Protein AF-A0A1C6GWC8-F1 (afdb_monomer)

Foldseek 3Di:
DDPVVPDDDDDDDAFEEEPPFAEDDPVSLVNLAPHPYYHAFAVAADPVCNVVCVVVGHHHPVRVVVSNVSND

pLDDT: mean 95.46, std 4.53, range [67.62, 98.56]

Radius of gyration: 17.75 Å; Cα contacts (8 Å, |Δi|>4): 99; chains: 1; bounding box: 36×17×55 Å

Sequence (72 aa):
MQPAQVLGAPRKGLSVVFSGDTAPCPYYLQAAHDADLLICDATYALPEQEDQARQWGHSTFGQSASLAAQAR

Secondary structure (DSSP, 8-state):
--GGGT--PPPPPP-EEE--S----HHHHHHHTT-SEEE----B-SGGGHHHHHHHT--BHHHHHHHHHHT-

Nearest PDB structures (foldseek):
  2fk6-assembly1_A-2  TM=9.295E-01  e=1.436E-03  Bacillus subtilis
  9ey0-assembly1_E  TM=9.236E-01  e=7.496E-03  Homo sapiens
  9ey1-assembly1_E  TM=9.065E-01  e=6.998E-03  Homo sapiens
  8z1g-assembly1_A  TM=8.716E-01  e=3.183E-02  Homo sapiens

Mean predicted aligned error: 3.74 Å

Solvent-accessible surface area (backbone atoms only — not comparable to full-atom values): 4334 Å² total; per-residue (Å²): 139,60,71,78,81,78,54,76,81,89,73,85,82,88,43,76,36,72,62,56,86,33,40,91,47,74,66,58,41,62,66,38,47,75,42,75,38,79,48,68,36,44,86,30,77,48,78,92,41,45,67,58,20,54,74,72,38,28,15,22,41,64,58,40,53,51,45,58,65,67,17,99

Structure (mmCIF, N/CA/C/O backbone):
data_AF-A0A1C6GWC8-F1
#
_entry.id   AF-A0A1C6GWC8-F1
#
loop_
_atom_site.group_PDB
_atom_site.id
_atom_site.type_symbol
_atom_site.label_atom_id
_atom_site.label_alt_id
_atom_site.label_comp_id
_atom_site.label_asym_id
_atom_site.label_entity_id
_atom_site.label_seq_i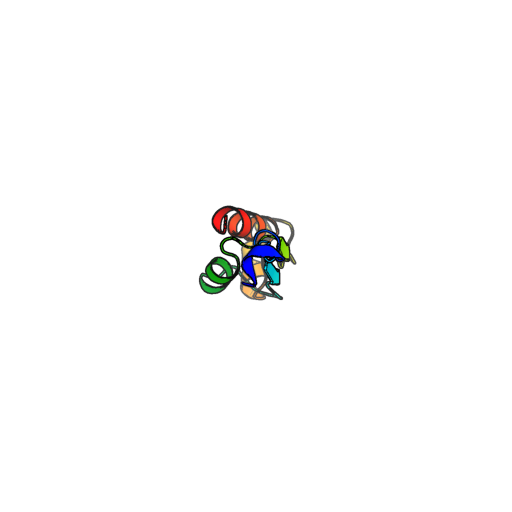d
_atom_site.pdbx_PDB_ins_code
_atom_site.Cartn_x
_atom_site.Cartn_y
_atom_site.Cartn_z
_atom_site.occupancy
_atom_site.B_iso_or_equiv
_atom_site.auth_seq_id
_atom_site.auth_comp_id
_atom_site.auth_asym_id
_atom_site.auth_atom_id
_atom_site.pdbx_PDB_model_num
ATOM 1 N N . MET A 1 1 ? -27.167 1.126 39.871 1.00 67.62 1 MET A N 1
ATOM 2 C CA . MET A 1 1 ? -26.071 1.816 39.160 1.00 67.62 1 MET A CA 1
ATOM 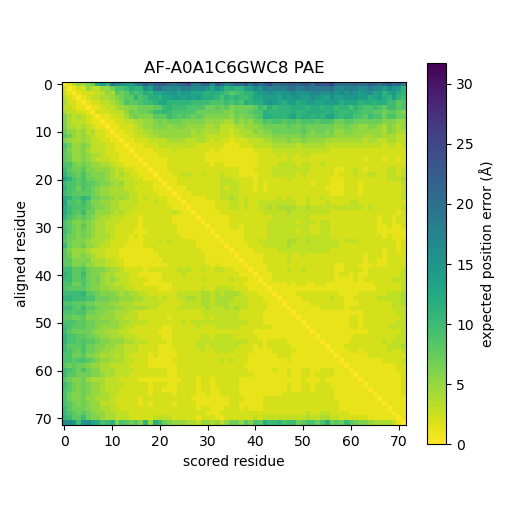3 C C . MET A 1 1 ? -25.925 1.176 37.792 1.00 67.62 1 MET A C 1
ATOM 5 O O . MET A 1 1 ? -25.814 -0.042 37.733 1.00 67.62 1 MET A O 1
ATOM 9 N N . GLN A 1 2 ? -26.005 1.958 36.716 1.00 88.56 2 GLN A N 1
ATOM 10 C CA . GLN A 1 2 ? -25.794 1.487 35.344 1.00 88.56 2 GLN A CA 1
ATOM 11 C C . GLN A 1 2 ? -24.378 1.860 34.874 1.00 88.56 2 GLN A C 1
ATOM 13 O O . GLN A 1 2 ? -23.918 2.954 35.204 1.00 88.56 2 GLN A O 1
ATOM 18 N N . PRO A 1 3 ? -23.695 1.014 34.076 1.00 83.38 3 PRO A N 1
ATOM 19 C CA . PRO A 1 3 ? -22.343 1.295 33.577 1.00 83.38 3 PRO A CA 1
ATOM 20 C C . PRO A 1 3 ? -22.204 2.660 32.886 1.00 83.38 3 PRO A C 1
ATOM 22 O O . PRO A 1 3 ? -21.204 3.348 33.064 1.00 83.38 3 PRO A O 1
ATOM 25 N N . ALA A 1 4 ? -23.242 3.105 32.174 1.00 86.88 4 ALA A N 1
ATOM 26 C CA . ALA A 1 4 ? -23.272 4.402 31.494 1.00 86.88 4 ALA A CA 1
ATOM 27 C C . ALA A 1 4 ? -23.133 5.621 32.432 1.00 86.88 4 ALA A C 1
ATOM 29 O O . ALA A 1 4 ? -22.851 6.716 31.966 1.00 86.88 4 ALA A O 1
ATOM 30 N N . GLN A 1 5 ? -23.319 5.452 33.745 1.00 92.19 5 GLN A N 1
ATOM 31 C CA . GLN A 1 5 ? -23.184 6.528 34.735 1.00 92.19 5 GLN A CA 1
ATOM 32 C C . GLN A 1 5 ? -21.729 6.760 35.177 1.00 92.19 5 GLN A C 1
ATOM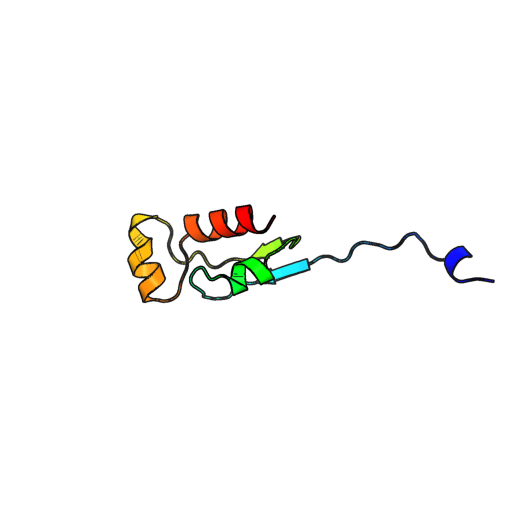 34 O O . GLN A 1 5 ? -21.461 7.729 35.882 1.00 92.19 5 GLN A O 1
ATOM 39 N N . VAL A 1 6 ? -20.805 5.864 34.808 1.00 92.88 6 VAL A N 1
ATOM 40 C CA . VAL A 1 6 ? -19.389 5.907 35.227 1.00 92.88 6 VAL A CA 1
ATOM 41 C C . VAL A 1 6 ? -18.399 5.714 34.076 1.00 92.88 6 VAL A C 1
ATOM 43 O O . VAL A 1 6 ? -17.203 5.930 34.253 1.00 92.88 6 VAL A O 1
ATOM 46 N N . LEU A 1 7 ? -18.875 5.312 32.896 1.00 91.88 7 LEU A N 1
ATOM 47 C CA . LEU A 1 7 ? -18.061 5.200 31.690 1.00 91.88 7 LEU A CA 1
ATOM 48 C C . LEU A 1 7 ? -18.134 6.497 30.875 1.00 91.88 7 LEU A C 1
ATOM 50 O O . LEU A 1 7 ? -19.192 7.110 30.753 1.00 91.88 7 LEU A O 1
ATOM 54 N N . GLY A 1 8 ? -17.001 6.905 30.300 1.00 90.62 8 GLY A N 1
ATOM 55 C CA . GLY A 1 8 ? -16.951 7.994 29.323 1.00 90.62 8 GLY A CA 1
ATOM 56 C C . GLY A 1 8 ? -17.525 7.587 27.962 1.00 90.62 8 GLY A C 1
ATOM 57 O O . GLY A 1 8 ? -17.893 6.432 27.741 1.00 90.62 8 GLY A O 1
ATOM 58 N N . ALA A 1 9 ? -17.566 8.538 27.027 1.00 92.44 9 ALA A N 1
ATOM 59 C CA . ALA A 1 9 ? -17.987 8.263 25.656 1.00 92.44 9 ALA A CA 1
ATOM 60 C C . ALA A 1 9 ? -17.100 7.180 24.999 1.00 92.44 9 ALA A C 1
ATOM 62 O O . ALA A 1 9 ? -15.893 7.129 25.272 1.00 92.44 9 ALA A O 1
ATOM 63 N N . PRO A 1 10 ? -17.660 6.338 24.111 1.00 91.44 10 PRO A N 1
ATOM 64 C CA . PRO A 1 10 ? -16.877 5.390 23.330 1.00 91.44 10 PRO A CA 1
ATOM 65 C C . PRO A 1 10 ? -15.752 6.093 22.567 1.00 91.44 10 PRO A C 1
ATOM 67 O O . PRO A 1 10 ? -15.946 7.160 21.983 1.00 91.44 10 PRO A O 1
ATOM 70 N N . ARG A 1 11 ? -14.568 5.482 22.556 1.00 94.62 11 ARG A N 1
ATOM 71 C CA . ARG A 1 11 ? -13.412 5.974 21.801 1.00 94.62 11 ARG A CA 1
ATOM 72 C C . ARG A 1 11 ? -13.308 5.187 20.499 1.00 94.62 11 ARG A C 1
ATOM 74 O O . ARG A 1 11 ? -13.359 3.959 20.539 1.00 94.62 11 ARG A O 1
ATOM 81 N N . LYS A 1 12 ? -13.139 5.877 19.365 1.00 94.50 12 LYS A N 1
ATOM 82 C CA . LYS A 1 12 ? -12.849 5.224 18.078 1.00 94.50 12 LYS A CA 1
ATOM 83 C C . LYS A 1 12 ? -11.542 4.428 18.215 1.00 94.50 12 LYS A C 1
ATOM 85 O O . LYS A 1 12 ? -10.561 4.956 18.741 1.00 94.50 12 LYS A O 1
ATOM 90 N N . GLY A 1 13 ? -11.543 3.172 17.770 1.00 96.06 13 GLY A N 1
ATOM 91 C CA . GLY A 1 13 ? -10.312 2.397 17.608 1.00 96.06 13 GLY A CA 1
ATOM 92 C C . GLY A 1 13 ? -9.471 2.937 16.449 1.00 96.06 13 GLY A C 1
ATOM 93 O O . GLY A 1 13 ? -10.011 3.581 15.5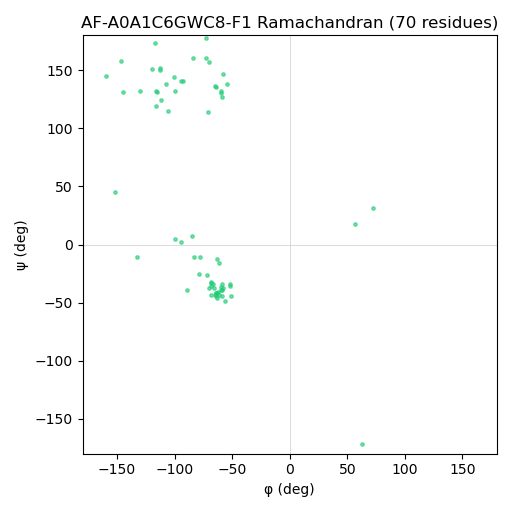53 1.00 96.06 13 GLY A O 1
ATOM 94 N N . LEU A 1 14 ? -8.164 2.673 16.478 1.00 97.50 14 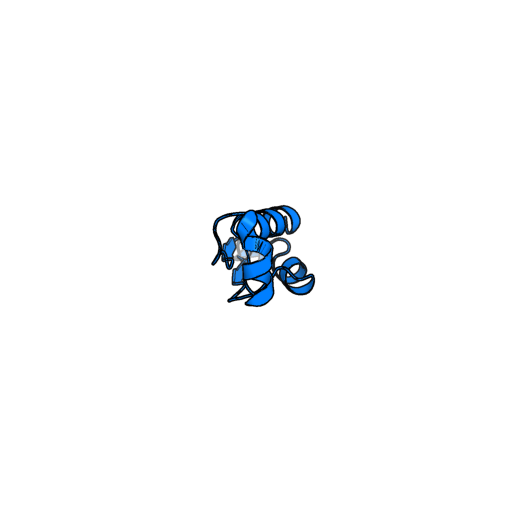LEU A N 1
ATOM 95 C CA . LEU A 1 14 ? -7.276 2.938 15.345 1.00 97.50 14 LEU A CA 1
ATOM 96 C C . LEU A 1 14 ? -7.137 1.680 14.489 1.00 97.50 14 LEU A C 1
ATOM 98 O O . LEU A 1 14 ? -7.021 0.573 15.020 1.00 97.50 14 LEU A O 1
ATOM 102 N N . SER A 1 15 ? -7.113 1.875 13.179 1.00 97.25 15 SER A N 1
ATOM 103 C CA . SER A 1 15 ? -6.910 0.845 12.166 1.00 97.25 15 SER A CA 1
ATOM 104 C C . SER A 1 15 ? -5.601 1.097 11.417 1.00 97.25 15 SER A C 1
ATOM 106 O O . SER A 1 15 ? -5.311 2.218 11.002 1.00 97.25 15 SER A O 1
ATOM 108 N N . VAL A 1 16 ? -4.784 0.053 11.276 1.00 97.81 16 VAL A N 1
ATOM 109 C CA . VAL A 1 16 ? -3.503 0.117 10.562 1.00 97.81 16 VAL A CA 1
ATOM 110 C C . VAL A 1 16 ? -3.443 -1.036 9.578 1.00 97.81 16 VAL A C 1
ATOM 112 O O . VAL A 1 16 ? -3.711 -2.179 9.949 1.00 97.81 16 VAL A O 1
ATOM 115 N N . VAL A 1 17 ? -3.071 -0.736 8.338 1.00 97.81 17 VAL A N 1
ATOM 116 C CA . VAL A 1 17 ? -2.944 -1.719 7.260 1.00 97.81 17 VAL A CA 1
ATOM 117 C C . VAL A 1 17 ? -1.493 -1.777 6.814 1.00 97.81 17 VAL A C 1
ATOM 119 O O . VAL A 1 17 ? -0.863 -0.747 6.584 1.00 97.81 17 VAL A O 1
ATOM 122 N N . PHE A 1 18 ? -0.967 -2.993 6.695 1.00 97.19 18 PHE A N 1
ATOM 123 C CA . PHE A 1 18 ? 0.357 -3.273 6.153 1.00 97.19 18 PHE A CA 1
ATOM 124 C C . PHE A 1 18 ? 0.181 -4.093 4.879 1.00 97.19 18 PHE A C 1
ATOM 126 O O . PHE A 1 18 ? -0.401 -5.176 4.934 1.00 97.19 18 PHE A O 1
ATOM 133 N N . SER A 1 19 ? 0.641 -3.581 3.739 1.00 95.50 19 SER A N 1
ATOM 134 C CA . SER A 1 19 ? 0.460 -4.273 2.456 1.00 95.50 19 SER A CA 1
ATOM 135 C C . SER A 1 19 ? 1.280 -5.559 2.355 1.00 95.50 19 SER A C 1
ATOM 137 O O . SER A 1 19 ? 0.852 -6.501 1.696 1.00 95.50 19 SER A O 1
ATOM 139 N N . GLY A 1 20 ? 2.463 -5.580 2.984 1.00 95.75 20 GLY A N 1
ATOM 140 C CA . GLY A 1 20 ? 3.536 -6.490 2.585 1.00 95.75 20 GLY A CA 1
ATOM 141 C C . GLY A 1 20 ? 4.009 -6.208 1.158 1.00 95.75 20 GLY A C 1
ATOM 142 O O . GLY A 1 20 ? 3.585 -5.226 0.548 1.00 95.75 20 GLY A O 1
ATOM 143 N N . ASP A 1 21 ? 4.864 -7.077 0.633 1.00 96.75 21 ASP A N 1
ATOM 144 C CA . ASP A 1 21 ? 5.300 -7.018 -0.762 1.00 96.75 21 ASP A CA 1
ATOM 145 C C . ASP A 1 21 ? 4.132 -7.425 -1.665 1.00 96.75 21 ASP A C 1
ATOM 147 O O . ASP A 1 21 ? 3.642 -8.557 -1.592 1.00 96.75 21 ASP A O 1
ATOM 151 N N . THR A 1 22 ? 3.632 -6.487 -2.470 1.00 95.94 22 THR A N 1
ATOM 152 C CA . THR A 1 22 ? 2.491 -6.745 -3.353 1.00 95.94 22 THR A CA 1
ATOM 153 C C . THR A 1 22 ? 2.423 -5.733 -4.487 1.00 95.94 22 THR A C 1
ATOM 155 O O . THR A 1 22 ? 2.655 -4.538 -4.307 1.00 95.94 22 THR A O 1
ATOM 158 N N . ALA A 1 23 ? 1.986 -6.198 -5.656 1.00 96.38 23 ALA A N 1
ATOM 159 C CA . ALA A 1 23 ? 1.463 -5.332 -6.702 1.00 96.38 23 ALA A CA 1
ATOM 160 C C . ALA A 1 23 ? 0.066 -4.804 -6.308 1.00 96.38 23 ALA A C 1
ATOM 162 O O . ALA A 1 23 ? -0.615 -5.417 -5.470 1.00 96.38 23 ALA A O 1
ATOM 163 N N . PRO A 1 24 ? -0.418 -3.712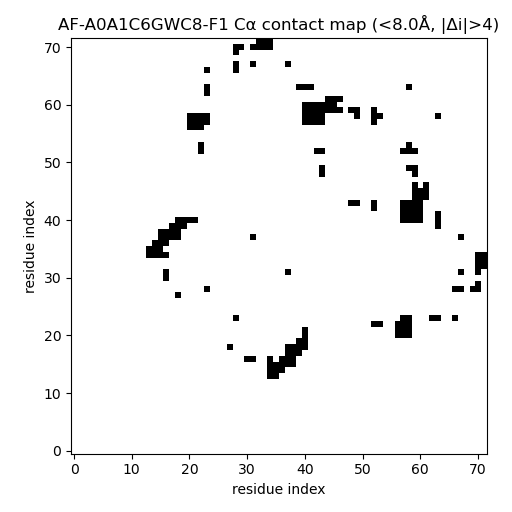 -6.926 1.00 95.12 24 PRO A N 1
ATOM 164 C CA . PRO A 1 24 ? -1.771 -3.225 -6.687 1.00 95.12 24 PRO A CA 1
ATOM 165 C C . PRO A 1 24 ? -2.811 -4.288 -7.051 1.00 95.12 24 PRO A C 1
ATOM 167 O O . PRO A 1 24 ? -2.786 -4.853 -8.146 1.00 95.12 24 PRO A O 1
ATOM 170 N N . CYS A 1 25 ? -3.752 -4.552 -6.145 1.00 94.12 25 CYS A N 1
ATOM 171 C CA . CYS A 1 25 ? -4.837 -5.499 -6.386 1.00 94.12 25 CYS A CA 1
ATOM 172 C C . CYS A 1 25 ? -6.140 -5.074 -5.682 1.00 94.12 25 CYS A C 1
ATOM 174 O O . CYS A 1 25 ? -6.094 -4.327 -4.700 1.00 94.12 25 CYS A O 1
ATOM 176 N N . PRO A 1 26 ? -7.314 -5.559 -6.139 1.00 94.50 26 PRO A N 1
ATOM 177 C CA . PRO A 1 26 ? -8.604 -5.158 -5.570 1.00 94.50 26 PRO A CA 1
ATOM 178 C C . PRO A 1 26 ? -8.748 -5.476 -4.077 1.00 94.50 26 PRO A C 1
ATOM 180 O O . PRO A 1 26 ? -9.316 -4.687 -3.328 1.00 94.50 26 PRO A O 1
ATOM 183 N N . TYR A 1 27 ? -8.202 -6.610 -3.630 1.00 92.88 27 TYR A N 1
ATOM 184 C CA . TYR A 1 27 ? -8.270 -7.007 -2.223 1.00 92.88 27 TYR A CA 1
ATOM 185 C C . TYR A 1 27 ? -7.432 -6.090 -1.325 1.00 92.88 27 TYR A C 1
ATOM 187 O O . TYR A 1 27 ? -7.847 -5.769 -0.215 1.00 92.88 27 TYR A O 1
ATOM 195 N N . TYR A 1 28 ? -6.285 -5.617 -1.820 1.00 93.94 28 TYR A N 1
ATOM 196 C CA . TYR A 1 28 ? -5.466 -4.652 -1.093 1.00 93.94 28 TYR A CA 1
ATOM 197 C C . TYR A 1 28 ? -6.202 -3.315 -0.923 1.00 93.94 28 TYR A C 1
ATOM 199 O O . TYR A 1 28 ? -6.250 -2.784 0.185 1.00 93.94 28 TYR A O 1
ATOM 207 N N . LEU A 1 29 ? -6.866 -2.824 -1.976 1.00 95.62 29 LEU A N 1
ATOM 208 C CA . LEU A 1 29 ? -7.708 -1.627 -1.882 1.00 95.62 29 LEU A CA 1
ATOM 209 C C . LEU A 1 29 ? -8.838 -1.804 -0.853 1.00 95.62 29 LEU A C 1
ATOM 211 O O . LEU A 1 29 ? -9.056 -0.926 -0.024 1.00 95.62 29 LEU A O 1
ATOM 215 N N . GLN A 1 30 ? -9.516 -2.956 -0.861 1.00 96.25 30 GLN A N 1
ATOM 216 C CA . GLN A 1 30 ? -10.567 -3.261 0.112 1.00 96.25 30 GLN A CA 1
ATOM 217 C C . GLN A 1 30 ? -10.033 -3.306 1.551 1.00 96.25 30 GLN A C 1
ATOM 219 O O . GLN A 1 30 ? -10.687 -2.806 2.461 1.00 96.25 30 GLN A O 1
ATOM 224 N N . ALA A 1 31 ? -8.854 -3.894 1.761 1.00 95.69 31 ALA A N 1
ATOM 225 C CA . ALA A 1 31 ? -8.230 -3.960 3.077 1.00 95.69 31 ALA A CA 1
ATOM 226 C C . ALA A 1 31 ? -7.804 -2.577 3.595 1.00 95.69 31 ALA A C 1
ATOM 228 O O . ALA A 1 31 ? -7.865 -2.346 4.797 1.00 95.69 31 ALA A O 1
ATOM 229 N N . ALA A 1 32 ? -7.387 -1.673 2.703 1.00 97.12 32 ALA A N 1
ATOM 230 C CA . ALA A 1 32 ? -6.951 -0.318 3.038 1.00 97.12 32 ALA A CA 1
ATOM 231 C C . ALA A 1 32 ? -8.102 0.670 3.311 1.00 97.12 32 ALA A C 1
ATOM 233 O O . ALA A 1 32 ? -7.834 1.777 3.778 1.00 97.12 32 ALA A O 1
ATOM 234 N N . HIS A 1 33 ? -9.352 0.295 3.020 1.00 97.25 33 HIS A N 1
ATOM 235 C CA . HIS A 1 33 ? -10.506 1.191 3.098 1.00 97.25 33 HIS A CA 1
ATOM 236 C C . HIS A 1 33 ? -10.697 1.775 4.507 1.00 97.25 33 HIS A C 1
ATOM 238 O O . HIS A 1 33 ? -10.805 1.028 5.481 1.00 97.25 33 HIS A O 1
ATOM 244 N N . ASP A 1 34 ? -10.783 3.105 4.605 1.00 96.62 34 ASP A N 1
ATOM 245 C CA . ASP A 1 34 ? -10.942 3.874 5.852 1.00 96.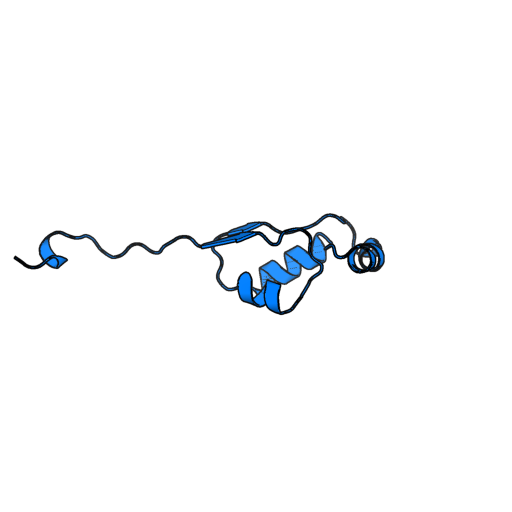62 34 ASP A CA 1
ATOM 246 C C . ASP A 1 34 ? -9.853 3.628 6.918 1.00 96.62 34 ASP A C 1
ATOM 248 O O . ASP A 1 34 ? -10.040 3.959 8.097 1.00 96.62 34 ASP A O 1
ATOM 252 N N . ALA A 1 35 ? -8.702 3.067 6.529 1.00 97.44 35 ALA A N 1
ATOM 253 C CA . ALA A 1 35 ? -7.598 2.848 7.452 1.00 97.44 35 ALA A CA 1
ATOM 254 C C . ALA A 1 35 ? -7.052 4.185 7.984 1.00 97.44 35 ALA A C 1
ATOM 256 O O . ALA A 1 35 ? -6.801 5.122 7.225 1.00 97.44 35 ALA A O 1
ATOM 257 N N . ASP A 1 36 ? -6.802 4.270 9.294 1.00 97.56 36 ASP A N 1
ATOM 258 C CA . ASP A 1 36 ? -6.215 5.474 9.898 1.00 97.56 36 ASP A CA 1
ATOM 259 C C . ASP A 1 36 ? -4.728 5.629 9.520 1.00 97.56 36 ASP A C 1
ATOM 261 O O . ASP A 1 36 ? -4.201 6.743 9.497 1.00 97.56 36 ASP A O 1
ATOM 265 N N . LEU A 1 37 ? -4.050 4.516 9.217 1.00 97.00 37 LEU A N 1
ATOM 266 C CA . LEU A 1 37 ? -2.681 4.483 8.708 1.00 97.00 37 LEU A CA 1
ATOM 267 C C . LEU A 1 37 ? -2.492 3.333 7.712 1.00 97.00 37 LEU A C 1
ATOM 269 O O . LEU A 1 37 ? -2.785 2.176 8.016 1.00 97.00 37 LEU A O 1
ATOM 273 N N . LEU A 1 38 ? -1.906 3.650 6.559 1.00 97.06 38 LEU A N 1
ATOM 274 C CA . LEU A 1 38 ? -1.469 2.675 5.568 1.00 97.06 38 LEU A CA 1
ATOM 275 C C . LEU A 1 38 ? 0.060 2.650 5.476 1.00 97.06 38 LEU A C 1
ATOM 277 O O . LEU A 1 38 ? 0.690 3.667 5.189 1.00 97.06 38 LEU A O 1
ATOM 281 N N . ILE A 1 39 ? 0.642 1.469 5.671 1.00 97.44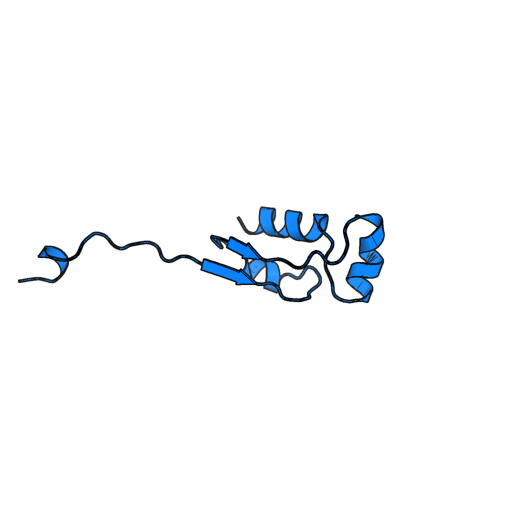 39 ILE A N 1
ATOM 282 C CA . ILE A 1 39 ? 2.045 1.166 5.391 1.00 97.44 39 ILE A CA 1
ATOM 283 C C . ILE A 1 39 ? 2.065 0.310 4.123 1.00 97.44 39 ILE A C 1
ATOM 285 O O . ILE A 1 39 ? 1.509 -0.790 4.100 1.00 97.44 39 ILE A O 1
ATOM 289 N N . CYS A 1 40 ? 2.650 0.846 3.057 1.00 96.94 40 CYS A N 1
ATOM 290 C CA . CYS A 1 40 ? 2.564 0.290 1.710 1.00 96.94 40 CYS A CA 1
ATOM 291 C C . CYS A 1 40 ? 3.936 -0.092 1.147 1.00 96.94 40 CYS A C 1
ATOM 293 O O . CYS A 1 40 ? 4.944 0.537 1.473 1.00 96.94 40 CYS A O 1
ATOM 295 N N . ASP A 1 41 ? 3.948 -1.099 0.274 1.00 97.38 41 ASP A N 1
ATOM 296 C CA . ASP A 1 41 ? 5.070 -1.403 -0.606 1.00 97.38 41 ASP A CA 1
ATOM 297 C C . ASP A 1 41 ? 5.255 -0.252 -1.591 1.00 97.38 41 ASP A C 1
ATOM 299 O O . ASP A 1 41 ? 4.298 0.288 -2.140 1.00 97.38 41 ASP A O 1
ATOM 303 N N . ALA A 1 42 ? 6.501 0.133 -1.803 1.00 97.19 42 ALA A N 1
ATOM 304 C CA . ALA A 1 42 ? 6.899 1.103 -2.805 1.00 97.19 42 ALA A CA 1
ATOM 305 C C . ALA A 1 42 ? 8.337 0.810 -3.248 1.00 97.19 42 ALA A C 1
ATOM 307 O O . ALA A 1 42 ? 9.185 1.701 -3.303 1.00 97.19 42 ALA A O 1
ATOM 308 N N . THR A 1 43 ? 8.624 -0.468 -3.505 1.00 98.25 43 THR A N 1
ATOM 309 C CA . THR A 1 43 ? 9.948 -0.961 -3.908 1.00 98.25 43 THR A CA 1
ATOM 310 C C . THR A 1 43 ? 10.521 -0.185 -5.099 1.00 98.25 43 THR A C 1
ATOM 312 O O . THR A 1 43 ? 11.731 0.037 -5.172 1.00 98.25 43 THR A O 1
ATOM 315 N N . TYR A 1 44 ? 9.663 0.266 -6.018 1.00 98.38 44 TYR A N 1
ATOM 316 C CA . TYR A 1 44 ? 10.060 1.015 -7.209 1.00 98.38 44 TYR A CA 1
ATOM 317 C C . TYR A 1 44 ? 9.680 2.490 -7.114 1.00 98.38 44 TYR A C 1
ATOM 319 O O . TYR A 1 44 ? 8.585 2.850 -6.681 1.00 98.38 44 TYR A O 1
ATOM 327 N N . ALA A 1 45 ? 10.580 3.370 -7.551 1.00 97.31 45 ALA A N 1
ATOM 328 C CA . ALA A 1 45 ? 10.392 4.792 -7.326 1.00 97.31 45 ALA A CA 1
ATOM 329 C C . ALA A 1 45 ? 9.604 5.491 -8.437 1.00 97.31 45 ALA A C 1
ATOM 331 O O . ALA A 1 45 ? 8.789 6.376 -8.170 1.00 97.31 45 ALA A O 1
ATOM 332 N N . LEU A 1 46 ? 9.872 5.103 -9.682 1.00 98.06 46 LEU A N 1
ATOM 333 C CA . LEU A 1 46 ? 9.496 5.864 -10.865 1.00 98.06 46 LEU A CA 1
ATOM 334 C C . LEU A 1 46 ? 8.428 5.132 -11.697 1.00 98.06 46 LEU A C 1
ATOM 336 O O . LEU A 1 46 ? 8.419 3.898 -11.717 1.00 98.06 46 LEU A O 1
ATOM 340 N N . PRO A 1 47 ? 7.548 5.856 -12.415 1.00 97.50 47 PRO A N 1
ATOM 341 C CA . PRO A 1 47 ? 6.521 5.247 -13.266 1.00 97.50 47 PRO A CA 1
ATOM 342 C C . PRO A 1 47 ? 7.087 4.343 -14.370 1.00 97.50 47 PRO A C 1
ATOM 344 O O . PRO A 1 47 ? 6.506 3.309 -14.683 1.00 97.50 47 PRO A O 1
ATOM 347 N N . GLU A 1 48 ? 8.256 4.666 -14.930 1.00 98.38 48 GLU A N 1
ATOM 348 C CA . GLU A 1 48 ? 8.915 3.824 -15.939 1.00 98.38 48 GLU A CA 1
ATOM 349 C C . GLU A 1 48 ? 9.325 2.433 -15.419 1.00 98.38 48 GLU A C 1
ATOM 351 O O . GLU A 1 48 ? 9.658 1.552 -16.209 1.00 98.38 48 GLU A O 1
ATOM 356 N N . GLN A 1 49 ? 9.286 2.214 -14.102 1.00 98.38 49 GLN A N 1
ATOM 357 C CA . GLN A 1 49 ? 9.593 0.932 -13.471 1.00 98.38 49 GLN A CA 1
ATOM 358 C C . GLN A 1 49 ? 8.341 0.076 -13.225 1.00 98.38 49 GLN A C 1
ATOM 360 O O . GLN A 1 49 ? 8.464 -1.012 -12.667 1.00 98.38 49 GLN A O 1
ATOM 365 N N . GLU A 1 50 ? 7.143 0.518 -13.625 1.00 97.88 50 GLU A N 1
ATOM 366 C CA . GLU A 1 50 ? 5.890 -0.204 -13.353 1.00 97.88 50 GLU A CA 1
ATOM 367 C C . GLU A 1 50 ? 5.854 -1.622 -13.931 1.00 97.88 50 GLU A C 1
ATOM 369 O O . GLU A 1 50 ? 5.362 -2.537 -13.268 1.00 97.88 50 GLU A O 1
ATOM 374 N N . ASP A 1 51 ? 6.390 -1.837 -15.134 1.00 98.00 51 ASP A N 1
ATOM 375 C CA . ASP A 1 51 ? 6.441 -3.178 -15.727 1.00 98.00 51 ASP A CA 1
ATOM 376 C C . ASP A 1 51 ? 7.365 -4.106 -14.929 1.00 98.00 51 ASP A C 1
ATOM 378 O O . ASP A 1 51 ? 7.037 -5.273 -14.710 1.00 98.00 51 ASP A O 1
ATOM 382 N N . GLN A 1 52 ? 8.479 -3.573 -14.420 1.00 98.25 52 GLN A N 1
ATOM 383 C CA . GLN A 1 52 ? 9.380 -4.308 -13.538 1.00 98.25 52 GLN A CA 1
ATOM 384 C C . GLN A 1 52 ? 8.713 -4.584 -12.182 1.00 98.25 52 GLN A C 1
ATOM 386 O O . GLN A 1 52 ? 8.765 -5.713 -11.697 1.00 98.25 52 GLN A O 1
ATOM 391 N N . ALA A 1 53 ? 8.031 -3.594 -11.601 1.00 98.12 53 ALA A N 1
ATOM 392 C CA . ALA A 1 53 ? 7.272 -3.754 -10.364 1.00 98.12 53 ALA A CA 1
ATOM 393 C C . ALA A 1 53 ? 6.237 -4.873 -10.500 1.00 98.12 53 ALA A C 1
ATOM 395 O O . ALA A 1 53 ? 6.228 -5.814 -9.709 1.00 98.12 53 ALA A O 1
ATOM 396 N N . ARG A 1 54 ? 5.452 -4.859 -11.582 1.00 96.88 54 ARG A N 1
ATOM 397 C CA . ARG A 1 54 ? 4.478 -5.913 -11.881 1.00 96.88 54 ARG A CA 1
ATOM 398 C C . ARG A 1 54 ? 5.139 -7.277 -12.072 1.00 96.88 54 ARG A C 1
ATOM 400 O O . ARG A 1 54 ? 4.622 -8.264 -11.556 1.00 96.88 54 ARG A O 1
ATOM 407 N N . GLN A 1 55 ? 6.259 -7.340 -12.794 1.00 98.06 55 GLN A N 1
ATOM 408 C CA . GLN A 1 55 ? 6.989 -8.586 -13.037 1.00 98.06 55 GLN A CA 1
ATOM 409 C C . GLN A 1 55 ? 7.422 -9.267 -11.732 1.00 98.06 55 GLN A C 1
ATOM 411 O O . GLN A 1 55 ? 7.374 -10.493 -11.646 1.00 98.06 55 GLN A O 1
ATOM 416 N N . TRP A 1 56 ? 7.824 -8.483 -10.730 1.00 97.94 56 TRP A N 1
ATOM 417 C CA . TRP A 1 56 ? 8.305 -8.988 -9.442 1.00 97.94 56 TRP A CA 1
ATOM 418 C C . TRP A 1 56 ? 7.254 -8.954 -8.329 1.00 97.94 56 TRP A C 1
ATOM 420 O O . TRP A 1 56 ? 7.561 -9.312 -7.199 1.00 97.94 56 TRP A O 1
ATOM 430 N N . GLY A 1 57 ? 6.011 -8.579 -8.643 1.00 97.12 57 GLY A N 1
ATOM 431 C CA . GLY A 1 57 ? 4.918 -8.563 -7.673 1.00 97.12 57 GLY A CA 1
ATOM 432 C C . GLY A 1 57 ? 5.014 -7.438 -6.642 1.00 97.12 57 GLY A C 1
ATOM 433 O O . GLY A 1 57 ? 4.549 -7.620 -5.524 1.00 97.12 57 GLY A O 1
ATOM 434 N N . HIS A 1 58 ? 5.580 -6.294 -7.021 1.00 98.00 58 HIS A N 1
ATOM 435 C CA . HIS A 1 58 ? 5.747 -5.104 -6.190 1.00 98.00 58 HIS A CA 1
ATOM 436 C C . HIS A 1 58 ? 4.970 -3.898 -6.727 1.00 98.00 58 HIS A C 1
ATOM 438 O O . HIS A 1 58 ? 4.420 -3.924 -7.834 1.00 98.00 58 HIS A O 1
ATOM 444 N N . SER A 1 59 ? 4.975 -2.818 -5.947 1.00 98.12 59 SER A N 1
ATOM 445 C CA . SER A 1 59 ? 4.366 -1.533 -6.302 1.00 98.12 59 SER A CA 1
ATOM 446 C C . SER A 1 59 ? 5.392 -0.416 -6.517 1.00 98.12 59 SER A C 1
ATOM 448 O O . SER A 1 59 ? 6.476 -0.401 -5.922 1.00 98.12 59 SER A O 1
ATOM 450 N N . THR A 1 60 ? 5.033 0.557 -7.358 1.00 98.56 60 THR A N 1
ATOM 451 C CA . THR A 1 60 ? 5.729 1.850 -7.413 1.00 98.56 60 THR A CA 1
ATOM 452 C C . THR A 1 60 ? 5.198 2.824 -6.353 1.00 98.56 60 THR A C 1
ATOM 454 O O . THR A 1 60 ? 4.058 2.686 -5.902 1.00 98.56 60 THR A O 1
ATOM 457 N N . PHE A 1 61 ? 5.960 3.873 -6.001 1.00 97.81 61 PHE A N 1
ATOM 458 C CA . PHE A 1 61 ? 5.448 4.966 -5.149 1.00 97.81 61 PHE A CA 1
ATOM 459 C C . PHE A 1 61 ? 4.123 5.535 -5.673 1.00 97.81 61 PHE A C 1
ATOM 461 O O . PHE A 1 61 ? 3.195 5.757 -4.897 1.00 97.81 61 PHE A O 1
ATOM 468 N N . GLY A 1 62 ? 4.029 5.771 -6.987 1.00 98.00 62 GLY A N 1
ATOM 469 C CA . GLY A 1 62 ? 2.834 6.338 -7.613 1.00 98.00 62 GLY A CA 1
ATOM 470 C C . GLY A 1 62 ? 1.617 5.422 -7.490 1.00 98.00 62 GLY A C 1
ATOM 471 O O . GLY A 1 62 ? 0.524 5.888 -7.163 1.00 98.00 62 GLY A O 1
ATOM 472 N N . GLN A 1 63 ? 1.813 4.116 -7.679 1.00 97.69 63 GLN A N 1
ATOM 473 C CA . GLN A 1 63 ? 0.758 3.117 -7.523 1.00 97.69 63 GLN A CA 1
ATOM 474 C C . GLN A 1 63 ? 0.234 3.063 -6.083 1.00 97.69 63 GLN A C 1
ATOM 476 O O . GLN A 1 63 ? -0.979 3.117 -5.872 1.00 97.69 63 GLN A O 1
ATOM 481 N N . SER A 1 64 ? 1.125 3.042 -5.091 1.00 97.44 64 SER A N 1
ATOM 482 C CA . SER A 1 64 ? 0.728 2.994 -3.679 1.00 97.44 64 SER A CA 1
ATOM 483 C C . SER A 1 64 ? 0.094 4.293 -3.191 1.00 97.44 64 SER A C 1
ATOM 485 O O . SER A 1 64 ? -0.899 4.257 -2.466 1.00 97.44 64 SER A O 1
ATOM 487 N N . ALA A 1 65 ? 0.583 5.448 -3.653 1.00 97.06 65 ALA A N 1
ATOM 488 C CA . ALA A 1 65 ? -0.053 6.736 -3.383 1.00 97.06 65 ALA A CA 1
ATOM 489 C C . ALA A 1 65 ? -1.461 6.818 -3.997 1.00 97.06 65 ALA A C 1
ATOM 491 O O . ALA A 1 65 ? -2.394 7.294 -3.349 1.00 97.06 65 ALA A O 1
ATOM 492 N N . SER A 1 66 ? -1.631 6.323 -5.228 1.00 97.19 66 SER A N 1
ATOM 493 C CA . SER A 1 66 ? -2.939 6.269 -5.887 1.00 97.19 66 SER A CA 1
ATOM 494 C C . SER A 1 66 ? -3.910 5.347 -5.150 1.00 97.19 66 SER A C 1
ATOM 496 O O . SER A 1 66 ? -5.068 5.713 -4.959 1.00 97.19 66 SER A O 1
ATOM 498 N N . LEU A 1 67 ? -3.444 4.184 -4.688 1.00 97.06 67 LEU A N 1
ATOM 499 C CA . LEU A 1 67 ? -4.258 3.261 -3.899 1.00 97.06 67 LEU A CA 1
ATOM 500 C C . LEU A 1 67 ? -4.672 3.879 -2.560 1.00 97.06 67 LEU A C 1
ATOM 502 O O . LEU A 1 67 ? -5.845 3.818 -2.206 1.00 97.06 67 LEU A O 1
ATOM 506 N N . ALA A 1 68 ? -3.748 4.535 -1.855 1.00 96.69 68 ALA A N 1
ATOM 507 C CA . ALA A 1 68 ? -4.045 5.232 -0.604 1.00 96.69 68 ALA A CA 1
ATOM 508 C C . ALA A 1 68 ? 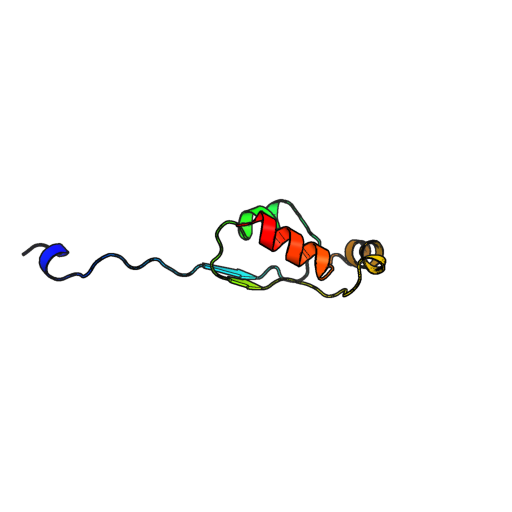-5.097 6.339 -0.791 1.00 96.69 68 ALA A C 1
ATOM 510 O O . ALA A 1 68 ? -5.972 6.512 0.052 1.00 96.69 68 ALA A O 1
ATOM 511 N N . ALA A 1 69 ? -5.034 7.074 -1.907 1.00 96.94 69 ALA A N 1
ATOM 512 C CA . ALA A 1 69 ? -6.018 8.103 -2.235 1.00 96.94 69 ALA A CA 1
ATOM 513 C C . ALA A 1 69 ? -7.405 7.522 -2.559 1.00 96.94 69 ALA A C 1
ATOM 515 O O . ALA A 1 69 ? -8.409 8.166 -2.271 1.00 96.94 69 ALA A O 1
ATOM 516 N N . GLN A 1 70 ? -7.459 6.324 -3.149 1.00 97.00 70 GLN A N 1
ATOM 517 C CA . GLN A 1 70 ? -8.704 5.614 -3.465 1.00 97.00 70 GLN A CA 1
ATOM 518 C C . GLN A 1 70 ? -9.328 4.915 -2.252 1.00 97.00 70 GLN A C 1
ATOM 520 O O . GLN A 1 70 ? -10.529 4.672 -2.254 1.00 97.00 70 GLN A O 1
ATOM 525 N N . ALA A 1 71 ? -8.528 4.565 -1.243 1.00 95.25 71 ALA A N 1
ATOM 526 C CA . ALA A 1 71 ? -8.975 3.852 -0.047 1.00 95.25 71 ALA A CA 1
ATOM 527 C C . ALA A 1 71 ? -9.550 4.775 1.047 1.00 95.25 71 ALA A C 1
ATOM 529 O O . ALA A 1 71 ? -9.784 4.328 2.170 1.00 95.25 71 ALA A O 1
ATOM 530 N N . ARG A 1 72 ? -9.718 6.062 0.735 1.00 84.00 72 ARG A N 1
ATOM 531 C CA . ARG A 1 72 ? -10.178 7.102 1.653 1.00 84.00 72 ARG A CA 1
ATOM 532 C C . ARG A 1 72 ? -11.649 7.443 1.452 1.00 84.00 72 ARG A C 1
ATOM 534 O O . ARG A 1 72 ? -12.134 7.285 0.310 1.00 84.00 72 ARG A O 1
#